Protein AF-A0A644YAP3-F1 (afdb_monomer_lite)

Structure (mmCIF, N/CA/C/O backbone):
data_AF-A0A644YAP3-F1
#
_entry.id   AF-A0A644YAP3-F1
#
loop_
_atom_site.group_PDB
_atom_site.id
_atom_site.type_symbol
_atom_site.label_atom_id
_atom_site.label_alt_id
_atom_site.label_comp_id
_atom_site.label_asym_id
_atom_site.label_entity_id
_atom_site.label_seq_id
_atom_site.pdbx_PDB_ins_code
_atom_site.Cartn_x
_atom_site.Cartn_y
_atom_site.Cartn_z
_atom_site.occupancy
_atom_site.B_iso_or_equiv
_atom_site.auth_seq_id
_atom_site.auth_comp_id
_atom_site.auth_asym_id
_atom_site.auth_atom_id
_atom_site.pdbx_PDB_model_num
ATOM 1 N N . MET A 1 1 ? 14.082 -0.129 -21.934 1.00 57.97 1 MET A N 1
ATOM 2 C CA . MET A 1 1 ? 12.877 0.681 -22.209 1.00 57.97 1 MET A CA 1
ATOM 3 C C . MET A 1 1 ? 11.697 -0.273 -22.249 1.00 57.97 1 MET A C 1
ATOM 5 O O . MET A 1 1 ? 11.815 -1.296 -22.916 1.00 57.97 1 MET A O 1
ATOM 9 N N . ILE A 1 2 ? 10.642 -0.001 -21.480 1.00 72.69 2 ILE A N 1
ATOM 10 C CA . ILE A 1 2 ? 9.408 -0.795 -21.506 1.00 72.69 2 ILE A CA 1
ATOM 11 C C . ILE A 1 2 ? 8.723 -0.511 -22.845 1.00 72.69 2 ILE A C 1
ATOM 13 O O . ILE A 1 2 ? 8.477 0.649 -23.162 1.00 72.69 2 ILE A O 1
ATOM 17 N N . ASN A 1 3 ? 8.501 -1.544 -23.655 1.00 77.88 3 ASN A N 1
ATOM 18 C CA . ASN A 1 3 ? 7.835 -1.420 -24.949 1.00 77.88 3 ASN A CA 1
ATOM 19 C C . ASN A 1 3 ? 6.381 -1.864 -24.781 1.00 77.88 3 ASN A C 1
ATOM 21 O O . ASN A 1 3 ? 6.069 -3.011 -25.081 1.00 77.88 3 ASN A O 1
ATOM 25 N N . LEU A 1 4 ? 5.559 -0.983 -24.204 1.00 85.69 4 LEU A N 1
ATOM 26 C CA . LEU A 1 4 ? 4.118 -1.186 -24.068 1.00 85.69 4 LEU A CA 1
ATOM 27 C C . LEU A 1 4 ? 3.355 -0.181 -24.937 1.00 85.69 4 LEU A C 1
ATOM 29 O O . LEU A 1 4 ? 3.733 0.991 -25.018 1.00 85.69 4 LEU A O 1
ATOM 33 N N . GLY A 1 5 ? 2.278 -0.644 -25.563 1.00 82.88 5 GLY A N 1
ATOM 34 C CA . GLY A 1 5 ? 1.278 0.153 -26.264 1.00 82.88 5 GLY A CA 1
ATOM 35 C C . GLY A 1 5 ? -0.055 0.217 -25.512 1.00 82.88 5 GLY A C 1
ATOM 36 O O . GLY A 1 5 ? -0.314 -0.543 -24.582 1.00 82.88 5 GLY A O 1
ATOM 37 N N . GLU A 1 6 ? -0.941 1.121 -25.937 1.00 74.12 6 GLU A N 1
ATOM 38 C CA . GLU A 1 6 ? -2.273 1.292 -25.324 1.00 74.12 6 GLU A CA 1
ATOM 39 C C . GLU A 1 6 ? -3.164 0.040 -25.436 1.00 74.12 6 GLU A C 1
ATOM 41 O O . GLU A 1 6 ? -4.003 -0.196 -24.569 1.00 74.12 6 GLU A O 1
ATOM 46 N N . ASN A 1 7 ? -2.966 -0.774 -26.480 1.00 83.25 7 ASN A N 1
ATOM 47 C CA . ASN A 1 7 ? -3.776 -1.963 -26.774 1.00 83.25 7 ASN A CA 1
ATOM 48 C C . ASN A 1 7 ? -3.194 -3.269 -26.214 1.00 83.25 7 ASN A C 1
ATOM 50 O O . ASN A 1 7 ? -3.735 -4.338 -26.505 1.00 83.25 7 ASN A O 1
ATOM 54 N N . ASP A 1 8 ? -2.103 -3.198 -25.452 1.00 88.50 8 ASP A N 1
ATOM 55 C CA . ASP A 1 8 ? -1.486 -4.394 -24.891 1.00 88.50 8 ASP A CA 1
ATOM 56 C C . ASP A 1 8 ? -2.381 -5.016 -23.820 1.00 88.50 8 ASP A C 1
ATOM 58 O O . ASP A 1 8 ? -3.101 -4.335 -23.074 1.00 88.50 8 ASP A O 1
ATOM 62 N N . SER A 1 9 ? -2.326 -6.342 -23.753 1.00 92.94 9 SER A N 1
ATOM 63 C CA . SER A 1 9 ? -3.126 -7.131 -22.827 1.00 92.94 9 SER A CA 1
ATOM 64 C C . SER A 1 9 ? -2.768 -6.849 -21.367 1.00 92.94 9 SER A C 1
ATOM 66 O O . SER A 1 9 ? -1.695 -6.342 -21.023 1.00 92.94 9 SER A O 1
ATOM 68 N N . TYR A 1 10 ? -3.684 -7.223 -20.476 1.00 92.94 10 TYR A N 1
ATOM 69 C CA . TYR A 1 10 ? -3.455 -7.165 -19.036 1.00 92.94 10 TYR A CA 1
ATOM 70 C C . TYR A 1 10 ? -2.205 -7.970 -18.635 1.00 92.94 10 TYR A C 1
ATOM 72 O O . TYR A 1 10 ? -1.373 -7.492 -17.865 1.00 92.94 10 TYR A O 1
ATOM 80 N N . GLU A 1 11 ? -2.033 -9.167 -19.195 1.00 94.69 11 GLU A N 1
ATOM 81 C CA . GLU A 1 11 ? -0.904 -10.054 -18.928 1.00 94.69 11 GLU A CA 1
ATOM 82 C C . GLU A 1 11 ? 0.430 -9.442 -19.369 1.00 94.69 11 GLU A C 1
ATOM 84 O O . GLU A 1 11 ? 1.415 -9.525 -18.632 1.00 94.69 11 GLU A O 1
ATOM 89 N N . GLU A 1 12 ? 0.469 -8.784 -20.531 1.00 94.69 12 GLU A N 1
ATOM 90 C CA . GLU A 1 12 ? 1.662 -8.080 -21.015 1.00 94.69 12 GLU A CA 1
ATOM 91 C C . GLU A 1 12 ? 2.053 -6.935 -20.079 1.00 94.69 12 GLU A C 1
ATOM 93 O O . GLU A 1 12 ? 3.223 -6.829 -19.703 1.00 94.69 12 GLU A O 1
ATOM 98 N N . LYS A 1 13 ? 1.079 -6.138 -19.618 1.00 95.31 13 LYS A N 1
ATOM 99 C CA . LYS A 1 13 ? 1.313 -5.061 -18.643 1.00 95.31 13 LYS A CA 1
ATOM 100 C C . LYS A 1 13 ? 1.853 -5.605 -17.318 1.00 95.31 13 LYS A C 1
ATOM 102 O O . LYS A 1 13 ? 2.826 -5.068 -16.785 1.00 95.31 13 LYS A O 1
ATOM 107 N N . VAL A 1 14 ? 1.274 -6.691 -16.798 1.00 95.44 14 VAL A N 1
ATOM 108 C CA . VAL A 1 14 ? 1.750 -7.345 -15.565 1.00 95.44 14 VAL A CA 1
ATOM 109 C C . VAL A 1 14 ? 3.189 -7.838 -15.731 1.00 95.44 14 VAL A C 1
ATOM 111 O O . VAL A 1 14 ? 4.046 -7.499 -14.914 1.00 95.44 14 VAL A O 1
ATOM 114 N N . ILE A 1 15 ? 3.484 -8.592 -16.795 1.00 95.06 15 ILE A N 1
ATOM 115 C CA . ILE A 1 15 ? 4.823 -9.151 -17.039 1.00 95.06 15 ILE A CA 1
ATOM 116 C C . ILE A 1 15 ? 5.853 -8.033 -17.224 1.00 95.06 15 ILE A C 1
ATOM 118 O O . ILE A 1 15 ? 6.935 -8.091 -16.632 1.00 95.06 15 ILE A O 1
ATOM 122 N N . ALA A 1 16 ? 5.523 -7.004 -18.005 1.00 95.31 16 ALA A N 1
ATOM 123 C CA . ALA A 1 16 ? 6.388 -5.852 -18.220 1.00 95.31 16 ALA A CA 1
ATOM 124 C C . ALA A 1 16 ? 6.708 -5.136 -16.903 1.00 95.31 16 ALA A C 1
ATOM 126 O O . ALA A 1 16 ? 7.880 -4.898 -16.605 1.00 95.31 16 ALA A O 1
ATOM 127 N N . GLY A 1 17 ? 5.695 -4.874 -16.077 1.00 95.62 17 GLY A N 1
ATOM 128 C CA . GLY A 1 17 ? 5.874 -4.256 -14.772 1.00 95.62 17 GLY A CA 1
ATOM 129 C C . GLY A 1 17 ? 6.734 -5.102 -13.820 1.00 95.62 17 GLY A C 1
ATOM 130 O O . GLY A 1 17 ? 7.689 -4.599 -13.229 1.00 95.62 17 GLY A O 1
ATOM 131 N N . MET A 1 18 ? 6.456 -6.404 -13.710 1.00 96.44 18 MET A N 1
ATOM 132 C CA . MET A 1 18 ? 7.244 -7.333 -12.886 1.00 96.44 18 MET A CA 1
ATOM 133 C C . MET A 1 18 ? 8.706 -7.433 -13.353 1.00 96.44 18 MET A C 1
ATOM 135 O O . MET A 1 18 ? 9.631 -7.544 -12.543 1.00 96.44 18 MET A O 1
ATOM 139 N N . SER A 1 19 ? 8.943 -7.356 -14.668 1.00 96.31 19 SER A N 1
ATOM 140 C CA . SER A 1 19 ? 10.286 -7.451 -15.252 1.00 96.31 19 SER A CA 1
ATOM 141 C C . SER A 1 19 ? 11.240 -6.357 -14.758 1.00 96.31 19 SER A C 1
ATOM 143 O O . SER A 1 19 ? 12.451 -6.589 -14.716 1.00 96.31 19 SER A O 1
ATOM 145 N N . ILE A 1 20 ? 10.716 -5.206 -14.310 1.00 96.69 20 ILE A N 1
ATOM 146 C CA . ILE A 1 20 ? 11.506 -4.088 -13.777 1.00 96.69 20 ILE A CA 1
ATOM 147 C C . ILE A 1 20 ? 12.412 -4.570 -12.641 1.00 96.69 20 ILE A C 1
ATOM 149 O O . ILE A 1 20 ? 13.628 -4.359 -12.681 1.00 96.69 20 ILE A O 1
ATOM 153 N N . PHE A 1 21 ? 11.848 -5.271 -11.656 1.00 96.31 21 PHE A N 1
ATOM 154 C CA . PHE A 1 21 ? 12.589 -5.710 -10.472 1.00 96.31 21 PHE A CA 1
ATOM 155 C C . PHE A 1 21 ? 13.264 -7.076 -10.635 1.00 96.31 21 PHE A C 1
ATOM 157 O O . PHE A 1 21 ? 14.148 -7.411 -9.846 1.00 96.31 21 PHE A O 1
ATOM 164 N N . TYR A 1 22 ? 12.948 -7.818 -11.700 1.00 95.38 22 TYR A N 1
ATOM 165 C CA . TYR A 1 22 ? 13.748 -8.969 -12.139 1.00 95.38 22 TYR A CA 1
ATOM 166 C C . TYR A 1 22 ? 14.961 -8.586 -12.993 1.00 95.38 22 TYR A C 1
ATOM 168 O O . TYR A 1 22 ? 15.868 -9.400 -13.183 1.00 95.38 22 TYR A O 1
ATOM 176 N N . SER A 1 23 ? 15.001 -7.357 -13.507 1.00 94.19 23 SER A N 1
ATOM 177 C CA . SER A 1 23 ? 16.126 -6.873 -14.295 1.00 94.19 23 SER A CA 1
ATOM 178 C C . SER A 1 23 ? 17.396 -6.695 -13.449 1.00 94.19 23 SER A C 1
ATOM 180 O O . SER A 1 23 ? 17.361 -6.476 -12.235 1.00 94.19 23 SER A O 1
ATOM 182 N N . LYS A 1 24 ? 18.551 -6.732 -14.123 1.00 93.56 24 LYS A N 1
ATOM 183 C CA . LYS A 1 24 ? 19.866 -6.424 -13.533 1.00 93.56 24 LYS A CA 1
ATOM 184 C C . LYS A 1 24 ? 20.174 -4.921 -13.485 1.00 93.56 24 LYS A C 1
ATOM 186 O O . LYS A 1 24 ? 21.309 -4.565 -13.196 1.00 93.56 24 LYS A O 1
ATOM 191 N N . ALA A 1 25 ? 19.202 -4.071 -13.812 1.00 95.00 25 ALA A N 1
ATOM 192 C CA . ALA A 1 25 ? 19.389 -2.628 -13.864 1.00 95.00 25 ALA A CA 1
ATOM 193 C C . ALA A 1 25 ? 19.688 -2.053 -12.472 1.00 95.00 25 ALA A C 1
ATOM 195 O O . ALA A 1 25 ? 19.284 -2.620 -11.448 1.00 95.00 25 ALA A O 1
ATOM 196 N N . GLU A 1 26 ? 20.379 -0.919 -12.443 1.00 96.56 26 GLU A N 1
ATOM 197 C CA . GLU A 1 26 ? 20.647 -0.212 -11.194 1.00 96.56 26 GLU A CA 1
ATOM 198 C C . GLU A 1 26 ? 19.377 0.480 -10.682 1.00 96.56 26 GLU A C 1
ATOM 200 O O . GLU A 1 26 ? 18.436 0.744 -11.437 1.00 96.56 26 GLU A O 1
ATOM 205 N N . ILE A 1 27 ? 19.327 0.794 -9.384 1.00 97.44 27 ILE A N 1
ATOM 206 C CA . ILE A 1 27 ? 18.106 1.318 -8.749 1.00 97.44 27 ILE A CA 1
ATOM 207 C C . ILE A 1 27 ? 17.552 2.573 -9.430 1.00 97.44 27 ILE A C 1
ATOM 209 O O . ILE A 1 27 ? 16.343 2.697 -9.611 1.00 97.44 27 ILE A O 1
ATOM 213 N N . LYS A 1 28 ? 18.432 3.466 -9.893 1.00 97.06 28 LYS A N 1
ATOM 214 C CA . LYS A 1 28 ? 18.034 4.672 -10.624 1.00 97.06 28 LYS A CA 1
ATOM 215 C C . LYS A 1 28 ? 17.287 4.331 -11.914 1.00 97.06 28 LYS A C 1
ATOM 217 O O . LYS A 1 28 ? 16.264 4.937 -12.202 1.00 97.06 28 LYS A O 1
ATOM 222 N N . GLU A 1 29 ? 17.763 3.345 -12.668 1.00 97.19 29 GLU A N 1
ATOM 223 C CA . GLU A 1 29 ? 17.107 2.900 -13.901 1.00 97.19 29 GLU A CA 1
ATOM 224 C C . GLU A 1 29 ? 15.780 2.198 -13.603 1.00 97.19 29 GLU A C 1
ATOM 226 O O . GLU A 1 29 ? 14.789 2.456 -14.281 1.00 97.19 29 GLU A O 1
ATOM 231 N N . LYS A 1 30 ? 15.727 1.363 -12.556 1.00 97.31 30 LYS A N 1
ATOM 232 C CA . LYS A 1 30 ? 14.479 0.722 -12.108 1.00 97.31 30 LYS A CA 1
ATOM 233 C C . LYS A 1 30 ? 13.414 1.752 -11.732 1.00 97.31 30 LYS A C 1
ATOM 235 O O . LYS A 1 30 ? 12.254 1.572 -12.092 1.00 97.31 30 LYS A O 1
ATOM 240 N N . ILE A 1 31 ? 13.799 2.835 -11.054 1.00 97.69 31 ILE A N 1
ATOM 241 C CA . ILE A 1 31 ? 12.902 3.951 -10.725 1.00 97.69 31 ILE A CA 1
ATOM 242 C C . ILE A 1 31 ? 12.374 4.619 -12.000 1.00 97.69 31 ILE A C 1
ATOM 244 O O . ILE A 1 31 ? 11.168 4.829 -12.117 1.00 97.69 31 ILE A O 1
ATOM 248 N N . GLU A 1 32 ? 13.232 4.902 -12.983 1.00 97.12 32 GLU A N 1
ATOM 249 C CA . GLU A 1 32 ? 12.781 5.458 -14.267 1.00 97.12 32 GLU A CA 1
ATOM 250 C C . GLU A 1 32 ? 11.839 4.502 -15.014 1.00 97.12 32 GLU A C 1
ATOM 252 O O . GLU A 1 32 ? 10.837 4.934 -15.584 1.00 97.12 32 GLU A O 1
ATOM 257 N N . TYR A 1 33 ? 12.085 3.192 -14.946 1.00 96.75 33 TYR A N 1
ATOM 258 C CA . TYR A 1 33 ? 11.163 2.201 -15.495 1.00 96.75 33 TYR A CA 1
ATOM 259 C C . TYR A 1 33 ? 9.818 2.190 -14.764 1.00 96.75 33 TYR A C 1
ATOM 261 O O . TYR A 1 33 ? 8.784 2.160 -15.431 1.00 96.75 33 TYR A O 1
ATOM 269 N N . CYS A 1 34 ? 9.803 2.303 -13.432 1.00 96.56 34 CYS A N 1
ATOM 270 C CA . CYS A 1 34 ? 8.560 2.432 -12.666 1.00 96.56 34 CYS A CA 1
ATOM 271 C C . CYS A 1 34 ? 7.764 3.660 -13.117 1.00 96.56 34 CYS A C 1
ATOM 273 O O . CYS A 1 34 ? 6.575 3.541 -13.396 1.00 96.56 34 CYS A O 1
ATOM 275 N N . LYS A 1 35 ? 8.420 4.817 -13.272 1.00 95.31 35 LYS A N 1
ATOM 276 C CA . LYS A 1 35 ? 7.775 6.040 -13.778 1.00 95.31 35 LYS A CA 1
ATOM 277 C C . LYS A 1 35 ? 7.179 5.831 -15.169 1.00 95.31 35 LYS A C 1
ATOM 279 O O . LYS A 1 35 ? 6.035 6.207 -15.399 1.00 95.31 35 LYS A O 1
ATOM 284 N N . SER A 1 36 ? 7.920 5.182 -16.071 1.00 94.19 36 SER A N 1
ATOM 285 C CA . SER A 1 36 ? 7.432 4.877 -17.424 1.00 94.19 36 SER A CA 1
ATOM 286 C C . SER A 1 36 ? 6.270 3.881 -17.449 1.00 94.19 36 SER A C 1
ATOM 288 O O . SER A 1 36 ? 5.507 3.870 -18.408 1.00 94.19 36 SER A O 1
ATOM 290 N N . MET A 1 37 ? 6.119 3.068 -16.399 1.00 94.44 37 MET A N 1
ATOM 291 C CA . MET A 1 37 ? 5.035 2.098 -16.271 1.00 94.44 37 MET A CA 1
ATOM 292 C C . MET A 1 37 ? 3.722 2.739 -15.798 1.00 94.44 37 MET A C 1
ATOM 294 O O . MET A 1 37 ? 2.658 2.201 -16.086 1.00 94.44 37 MET A O 1
ATOM 298 N N . MET A 1 38 ? 3.773 3.882 -15.099 1.00 93.75 38 MET A N 1
ATOM 299 C CA . MET A 1 38 ? 2.593 4.506 -14.475 1.00 93.75 38 MET A CA 1
ATOM 300 C C . MET A 1 38 ? 1.399 4.710 -15.427 1.00 93.75 38 MET A C 1
ATOM 302 O O . MET A 1 38 ? 0.294 4.354 -15.024 1.00 93.75 38 MET A O 1
ATOM 306 N N . PRO A 1 39 ? 1.567 5.188 -16.681 1.00 93.06 39 PRO A N 1
ATOM 307 C CA . PRO A 1 39 ? 0.442 5.362 -17.609 1.00 93.06 39 PRO A CA 1
AT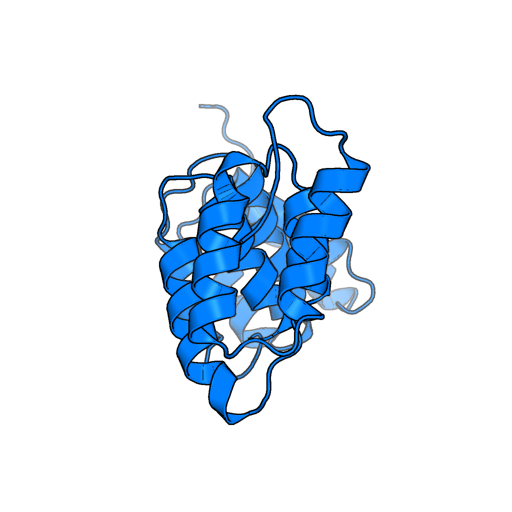OM 308 C C . PRO A 1 39 ? -0.276 4.059 -17.988 1.00 93.06 39 PRO A C 1
ATOM 310 O O . PRO A 1 39 ? -1.399 4.101 -18.477 1.00 93.06 39 PRO A O 1
ATOM 313 N N . PHE A 1 40 ? 0.366 2.907 -17.779 1.00 93.81 40 PHE A N 1
ATOM 314 C CA . PHE A 1 40 ? -0.163 1.587 -18.127 1.00 93.81 40 PHE A CA 1
ATOM 315 C C . PHE A 1 40 ? -0.782 0.853 -16.929 1.00 93.81 40 PHE A C 1
ATOM 317 O O . PHE A 1 40 ? -1.240 -0.280 -17.075 1.00 93.81 40 PHE A O 1
ATOM 324 N N . ILE A 1 41 ? -0.787 1.467 -15.741 1.00 93.38 41 ILE A N 1
ATOM 325 C CA . ILE A 1 41 ? -1.450 0.920 -14.557 1.00 93.38 41 ILE A CA 1
ATOM 326 C C . ILE A 1 41 ? -2.897 1.413 -14.556 1.00 93.38 41 ILE A C 1
ATOM 328 O O . ILE A 1 41 ? -3.195 2.504 -14.083 1.00 93.38 41 ILE A O 1
ATOM 332 N N . ASP A 1 42 ? -3.798 0.585 -15.076 1.00 87.69 42 ASP A N 1
ATOM 333 C CA . ASP A 1 42 ? -5.245 0.843 -15.123 1.00 87.69 42 ASP A CA 1
ATOM 334 C C . ASP A 1 42 ? -6.031 0.073 -14.043 1.00 87.69 42 ASP A C 1
ATOM 336 O O . ASP A 1 42 ? -7.255 0.181 -13.938 1.00 87.69 42 ASP A O 1
ATOM 340 N N . GLY A 1 43 ? -5.328 -0.683 -13.195 1.00 92.94 43 GLY A N 1
ATOM 341 C CA . GLY A 1 43 ? -5.925 -1.480 -12.137 1.00 92.94 43 GLY A CA 1
ATOM 342 C C . GLY A 1 43 ? -4.952 -1.823 -11.016 1.00 92.94 43 GLY A C 1
ATOM 343 O O . GLY A 1 43 ? -3.733 -1.902 -11.196 1.00 92.94 43 GLY A O 1
ATOM 344 N N . TRP A 1 44 ? -5.517 -2.086 -9.836 1.00 95.94 44 TRP A N 1
ATOM 345 C CA . TRP A 1 44 ? -4.757 -2.426 -8.632 1.00 95.94 44 TRP A CA 1
ATOM 346 C C . TRP A 1 44 ? -3.861 -3.654 -8.825 1.00 95.94 44 TRP A C 1
ATOM 348 O O . TRP A 1 44 ? -2.748 -3.682 -8.315 1.00 95.94 44 TRP A O 1
ATOM 358 N N . ALA A 1 45 ? -4.310 -4.647 -9.592 1.00 95.69 45 ALA A N 1
ATOM 359 C CA . ALA A 1 45 ? -3.590 -5.905 -9.736 1.00 95.69 45 ALA A CA 1
ATOM 360 C C . ALA A 1 45 ? -2.262 -5.753 -10.499 1.00 95.69 45 ALA A C 1
ATOM 362 O O . ALA A 1 45 ? -1.290 -6.423 -10.151 1.00 95.69 45 ALA A O 1
ATOM 363 N N . ILE A 1 46 ? -2.177 -4.832 -11.469 1.00 96.12 46 ILE A N 1
ATOM 364 C CA . ILE A 1 46 ? -0.914 -4.508 -12.156 1.00 96.12 46 ILE A CA 1
ATOM 365 C C . ILE A 1 46 ? 0.040 -3.836 -11.167 1.00 96.12 46 ILE A C 1
ATOM 367 O O . ILE A 1 46 ? 1.171 -4.291 -11.004 1.00 96.12 46 ILE A O 1
ATOM 371 N N . CYS A 1 47 ? -0.433 -2.799 -10.467 1.00 97.44 47 CYS A N 1
ATOM 372 C CA . CYS A 1 47 ? 0.350 -2.075 -9.465 1.00 97.44 47 CYS A CA 1
ATOM 373 C C . CYS A 1 47 ? 0.941 -3.026 -8.416 1.00 97.44 47 CYS A C 1
ATOM 375 O O . CYS A 1 47 ? 2.149 -3.041 -8.183 1.00 97.44 47 CYS A O 1
ATOM 377 N N . ASP A 1 48 ? 0.087 -3.850 -7.815 1.00 97.81 48 ASP A N 1
ATOM 378 C CA . ASP A 1 48 ? 0.469 -4.734 -6.721 1.00 97.81 48 ASP A CA 1
ATOM 379 C C . ASP A 1 48 ? 1.413 -5.838 -7.216 1.00 97.81 48 ASP A C 1
ATOM 381 O O . ASP A 1 48 ? 2.388 -6.164 -6.540 1.00 97.81 48 ASP A O 1
ATOM 385 N N . SER A 1 49 ? 1.198 -6.360 -8.431 1.00 97.06 49 SER A N 1
ATOM 386 C CA . SER A 1 49 ? 2.112 -7.333 -9.042 1.00 97.06 49 SER A CA 1
ATOM 387 C C . SER A 1 49 ? 3.520 -6.761 -9.184 1.00 97.06 49 SER A C 1
ATOM 389 O O . SER A 1 49 ? 4.481 -7.439 -8.829 1.00 97.06 49 SER A O 1
ATOM 391 N N . ILE A 1 50 ? 3.666 -5.500 -9.605 1.00 96.62 50 ILE A N 1
ATOM 392 C CA . ILE A 1 50 ? 4.974 -4.830 -9.645 1.00 96.62 50 ILE A CA 1
ATOM 393 C C . ILE A 1 50 ? 5.575 -4.782 -8.239 1.00 96.62 50 ILE A C 1
ATOM 395 O O . ILE A 1 50 ? 6.694 -5.258 -8.033 1.00 96.62 50 ILE A O 1
ATOM 399 N N . CYS A 1 51 ? 4.824 -4.262 -7.264 1.00 97.69 51 CYS A N 1
ATOM 400 C CA . CYS A 1 51 ? 5.314 -4.072 -5.901 1.00 97.69 51 CYS A CA 1
ATOM 401 C C . CYS A 1 51 ? 5.752 -5.385 -5.230 1.00 97.69 51 CYS A C 1
ATOM 403 O O . CYS A 1 51 ? 6.775 -5.420 -4.548 1.00 97.69 51 CYS A O 1
ATOM 405 N N . THR A 1 52 ? 5.050 -6.493 -5.480 1.00 96.44 52 THR A N 1
ATOM 406 C CA . THR A 1 52 ? 5.404 -7.810 -4.914 1.00 96.44 52 THR A CA 1
ATOM 407 C C . THR A 1 52 ? 6.736 -8.360 -5.434 1.00 96.44 52 THR A C 1
ATOM 409 O O . THR A 1 52 ? 7.349 -9.218 -4.796 1.00 96.44 52 THR A O 1
ATOM 412 N N . THR A 1 53 ? 7.211 -7.875 -6.586 1.00 96.94 53 THR A N 1
ATOM 413 C CA . THR A 1 53 ? 8.485 -8.307 -7.179 1.00 96.94 53 THR A CA 1
ATOM 414 C C . THR A 1 53 ? 9.682 -7.487 -6.729 1.00 96.94 53 THR A C 1
ATOM 416 O O . THR A 1 53 ? 10.813 -7.853 -7.063 1.00 96.94 53 THR A O 1
ATOM 419 N N . ILE A 1 54 ? 9.468 -6.412 -5.961 1.00 96.69 54 ILE A N 1
ATOM 420 C CA . ILE A 1 54 ? 10.551 -5.534 -5.532 1.00 96.69 54 ILE A CA 1
ATOM 421 C C . ILE A 1 54 ? 11.544 -6.319 -4.674 1.00 96.69 54 ILE A C 1
ATOM 423 O O . ILE A 1 54 ? 11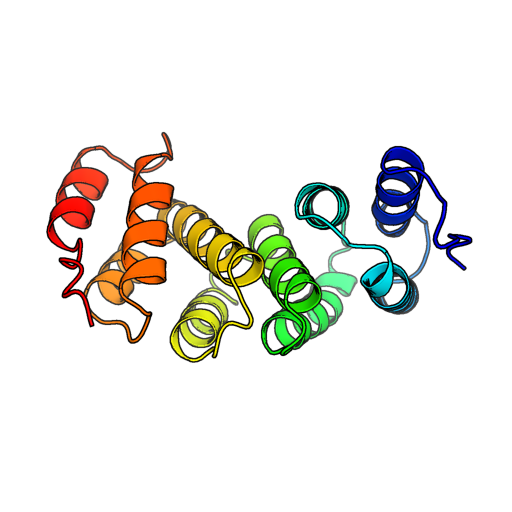.235 -6.813 -3.591 1.00 96.69 54 ILE A O 1
ATOM 427 N N . LYS A 1 55 ? 12.775 -6.416 -5.175 1.00 93.81 55 LYS A N 1
ATOM 428 C CA . LYS A 1 55 ? 13.921 -6.983 -4.466 1.00 93.81 55 LYS A CA 1
ATOM 429 C C . LYS A 1 55 ? 15.085 -6.017 -4.586 1.00 93.81 55 LYS A C 1
ATOM 431 O O . LYS A 1 55 ? 15.594 -5.788 -5.684 1.00 93.81 55 LYS A O 1
ATOM 436 N N . LEU A 1 56 ? 15.479 -5.460 -3.447 1.00 95.44 56 LEU A N 1
ATOM 437 C CA . LEU A 1 56 ? 16.518 -4.442 -3.350 1.00 95.44 56 LEU A CA 1
ATOM 438 C C . LEU A 1 56 ? 17.779 -5.008 -2.705 1.00 95.44 56 LEU A C 1
ATOM 440 O O . LEU A 1 56 ? 17.719 -5.807 -1.767 1.00 95.44 56 LEU A O 1
ATOM 444 N N . LYS A 1 57 ? 18.935 -4.554 -3.185 1.00 95.31 57 LYS A N 1
ATOM 445 C CA . LYS A 1 57 ? 20.207 -4.682 -2.464 1.00 95.31 57 LYS A CA 1
ATOM 446 C C . LYS A 1 57 ? 20.204 -3.686 -1.294 1.00 95.31 57 LYS A C 1
ATOM 448 O O . LYS A 1 57 ? 19.610 -2.623 -1.440 1.00 95.31 57 LYS A O 1
ATOM 453 N N . PRO A 1 58 ? 20.926 -3.932 -0.185 1.00 95.19 58 PRO A N 1
ATOM 454 C CA . PRO A 1 58 ? 20.966 -3.014 0.962 1.00 95.19 58 PRO A CA 1
ATOM 455 C C . PRO A 1 58 ? 21.258 -1.547 0.601 1.00 95.19 58 PRO A C 1
ATOM 457 O O . PRO A 1 58 ? 20.596 -0.645 1.096 1.00 95.19 58 PRO A O 1
ATOM 460 N N . VAL A 1 59 ? 22.185 -1.309 -0.334 1.00 96.56 59 VAL A N 1
ATOM 461 C CA . VAL A 1 59 ? 22.549 0.042 -0.806 1.00 96.56 59 VAL A CA 1
ATOM 462 C C . VAL A 1 59 ? 21.422 0.759 -1.570 1.00 96.56 59 VAL A C 1
ATOM 464 O O . VAL A 1 59 ? 21.453 1.974 -1.720 1.00 96.56 59 VAL A O 1
ATOM 467 N N . GLU A 1 60 ? 20.424 0.022 -2.061 1.00 97.62 60 GLU A N 1
ATOM 468 C CA . GLU A 1 60 ? 19.315 0.553 -2.860 1.00 97.62 60 GLU A CA 1
ATOM 469 C C . GLU A 1 60 ? 18.120 0.984 -1.990 1.00 97.62 60 GLU A C 1
ATOM 471 O O . GLU A 1 60 ? 17.265 1.720 -2.480 1.00 97.62 60 GLU A O 1
ATOM 476 N N . TYR A 1 61 ? 18.055 0.562 -0.717 1.00 97.38 61 TYR A N 1
ATOM 477 C CA . TYR A 1 61 ? 16.894 0.795 0.157 1.00 97.38 61 TYR A CA 1
ATOM 478 C C . TYR A 1 61 ? 16.601 2.279 0.361 1.00 97.38 61 TYR A C 1
ATOM 480 O O . TYR A 1 61 ? 15.469 2.691 0.147 1.00 97.38 61 TYR A O 1
ATOM 488 N N . SER A 1 62 ? 17.609 3.084 0.705 1.00 97.62 62 SER A N 1
ATOM 489 C CA . SER A 1 62 ? 17.423 4.520 0.959 1.00 97.62 62 SER A CA 1
ATOM 490 C C . SER A 1 62 ? 16.908 5.260 -0.284 1.00 97.62 62 SER A C 1
ATOM 492 O O . SER A 1 62 ? 15.897 5.953 -0.214 1.00 97.62 62 SER A O 1
ATOM 494 N N . ALA A 1 63 ? 17.517 5.027 -1.451 1.00 98.06 63 ALA A N 1
ATOM 495 C CA . ALA A 1 63 ? 17.074 5.649 -2.700 1.00 98.06 63 ALA A CA 1
ATOM 496 C C . ALA A 1 63 ? 15.652 5.216 -3.099 1.00 98.06 63 ALA A C 1
ATOM 498 O O . ALA A 1 63 ? 14.879 6.003 -3.647 1.00 98.06 63 ALA A O 1
ATOM 499 N N . PHE A 1 64 ? 15.296 3.954 -2.843 1.00 98.38 64 PHE A N 1
ATOM 500 C CA . PHE A 1 64 ? 13.95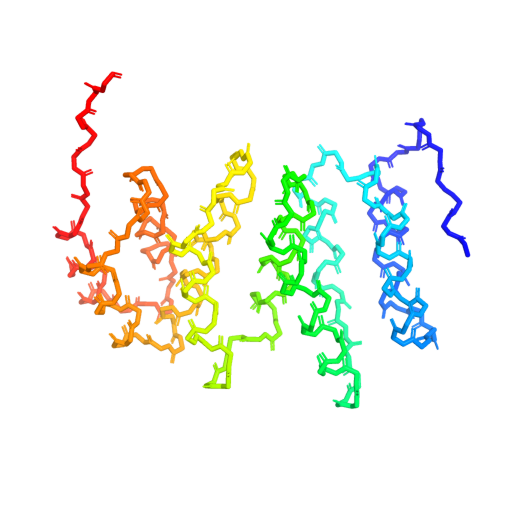9 3.464 -3.152 1.00 98.38 64 PHE A CA 1
ATOM 501 C C . PHE A 1 64 ? 12.909 3.935 -2.144 1.00 98.38 64 PHE A C 1
ATOM 503 O O . PHE A 1 64 ? 11.781 4.207 -2.547 1.00 98.38 64 PHE A O 1
ATOM 510 N N . TRP A 1 65 ? 13.272 4.077 -0.867 1.00 98.56 65 TRP A N 1
ATOM 511 C CA . TRP A 1 65 ? 12.424 4.692 0.151 1.00 98.56 65 TRP A CA 1
ATOM 512 C C . TRP A 1 65 ? 12.039 6.112 -0.256 1.00 98.56 65 TRP A C 1
ATOM 514 O O . TRP A 1 65 ? 10.851 6.413 -0.325 1.00 98.56 65 TRP A O 1
ATOM 524 N N . GLU A 1 66 ? 13.014 6.953 -0.619 1.00 98.50 66 GLU A N 1
ATOM 525 C CA . GLU A 1 66 ? 12.755 8.326 -1.071 1.00 98.50 66 GLU A CA 1
ATOM 526 C C . GLU A 1 66 ? 11.766 8.359 -2.244 1.00 98.50 66 GLU A C 1
ATOM 528 O O . GLU A 1 66 ? 10.820 9.149 -2.255 1.00 98.50 66 GLU A O 1
ATOM 533 N N . TYR A 1 67 ? 11.941 7.456 -3.213 1.00 98.50 67 TYR A N 1
ATOM 534 C CA . TYR A 1 67 ? 11.030 7.337 -4.346 1.00 98.50 67 TYR A CA 1
ATOM 535 C C . TYR A 1 67 ? 9.629 6.866 -3.935 1.00 98.50 67 TYR A C 1
ATOM 537 O O . TYR A 1 67 ? 8.639 7.472 -4.349 1.00 98.50 67 TYR A O 1
ATOM 545 N N . ALA A 1 68 ? 9.523 5.811 -3.123 1.00 98.56 68 ALA A N 1
ATOM 546 C CA . ALA A 1 68 ? 8.243 5.288 -2.651 1.00 98.56 68 ALA A CA 1
ATOM 547 C C . ALA A 1 68 ? 7.491 6.340 -1.823 1.00 98.56 68 ALA A C 1
ATOM 549 O O . ALA A 1 68 ? 6.300 6.557 -2.045 1.00 98.56 68 ALA A O 1
ATOM 550 N N . PHE A 1 69 ? 8.194 7.049 -0.937 1.00 98.56 69 PHE A N 1
ATOM 551 C CA . PHE A 1 69 ? 7.653 8.140 -0.135 1.00 98.56 69 PHE A CA 1
ATOM 552 C C . PHE A 1 69 ? 7.159 9.292 -1.006 1.00 98.56 69 PHE A C 1
ATOM 554 O O . PHE A 1 69 ? 5.997 9.682 -0.897 1.00 98.56 69 PHE A O 1
ATOM 561 N N . MET A 1 70 ? 7.965 9.756 -1.964 1.00 98.19 70 MET A N 1
ATOM 562 C CA . MET A 1 70 ? 7.536 10.755 -2.947 1.00 98.19 70 MET A CA 1
ATOM 563 C C . MET A 1 70 ? 6.275 10.307 -3.708 1.00 98.19 70 MET A C 1
ATOM 565 O O . MET A 1 70 ? 5.363 11.108 -3.909 1.00 98.19 70 MET A O 1
ATOM 569 N N . CYS A 1 71 ? 6.185 9.030 -4.097 1.00 98.31 71 CYS A N 1
ATOM 570 C CA . CYS A 1 71 ? 5.009 8.495 -4.782 1.00 98.31 71 CYS A CA 1
ATOM 571 C C . CYS A 1 71 ? 3.738 8.618 -3.934 1.00 98.31 71 CYS A C 1
ATOM 573 O O . CYS A 1 71 ? 2.708 9.025 -4.467 1.00 98.31 71 CYS A O 1
ATOM 575 N N . THR A 1 72 ? 3.799 8.353 -2.622 1.00 98.19 72 THR A N 1
ATOM 576 C CA . THR A 1 72 ? 2.621 8.493 -1.741 1.00 98.19 72 THR A CA 1
ATOM 577 C C . THR A 1 72 ? 2.062 9.916 -1.706 1.00 98.19 72 THR A C 1
ATOM 579 O O . THR A 1 72 ? 0.862 10.096 -1.511 1.00 98.19 72 THR A O 1
ATOM 582 N N . ALA A 1 73 ? 2.888 10.941 -1.926 1.00 96.56 73 ALA A N 1
ATOM 583 C CA . ALA A 1 73 ? 2.451 12.337 -1.952 1.00 96.56 73 ALA A CA 1
ATOM 584 C C . ALA A 1 73 ? 1.772 12.743 -3.275 1.00 96.56 73 ALA A C 1
ATOM 586 O O . ALA A 1 73 ? 1.193 13.824 -3.353 1.00 96.56 73 ALA A O 1
ATOM 587 N N . SER A 1 74 ? 1.808 11.888 -4.302 1.00 96.94 74 SER A N 1
ATOM 588 C CA . SER A 1 74 ? 1.220 12.177 -5.612 1.00 96.94 74 SER A CA 1
ATOM 589 C C . SER A 1 74 ? -0.302 12.353 -5.551 1.00 96.94 74 SER A C 1
ATOM 591 O O . SER A 1 74 ? -0.993 11.684 -4.773 1.00 96.94 74 SER A O 1
ATOM 593 N N . SER A 1 75 ? -0.823 13.237 -6.406 1.00 96.00 75 SER A N 1
ATOM 594 C CA . SER A 1 75 ? -2.256 13.369 -6.701 1.00 96.00 75 SER A CA 1
ATOM 595 C C . SER A 1 75 ? -2.752 12.334 -7.713 1.00 96.00 75 SER A C 1
ATOM 597 O O . SER A 1 75 ? -3.956 12.207 -7.904 1.00 96.00 75 SER A O 1
ATOM 599 N N . GLU A 1 76 ? -1.845 11.596 -8.356 1.00 96.38 76 GLU A N 1
ATOM 600 C CA . GLU A 1 76 ? -2.189 10.500 -9.258 1.00 96.38 76 GLU A CA 1
ATOM 601 C C . GLU A 1 76 ? -2.440 9.226 -8.446 1.00 96.38 76 GLU A C 1
ATOM 603 O O . GLU A 1 76 ? -1.540 8.707 -7.778 1.00 96.38 76 GLU A O 1
ATOM 608 N N . GLU A 1 77 ? -3.665 8.708 -8.513 1.00 97.19 77 GLU A N 1
ATOM 609 C CA . GLU A 1 77 ? -4.157 7.646 -7.629 1.00 97.19 77 GLU A CA 1
ATOM 610 C C . GLU A 1 77 ? -3.282 6.380 -7.663 1.00 97.19 77 GLU A C 1
ATOM 612 O O . GLU A 1 77 ? -2.881 5.863 -6.618 1.00 97.19 77 GLU A O 1
ATOM 617 N N . PHE A 1 78 ? -2.908 5.896 -8.851 1.00 97.31 78 PHE A N 1
ATOM 618 C CA . PHE A 1 78 ? -2.071 4.696 -8.967 1.00 97.31 78 PHE A CA 1
ATOM 619 C C . PHE A 1 78 ? -0.606 4.930 -8.594 1.00 97.31 78 PHE A C 1
ATOM 621 O O . PHE A 1 78 ? 0.041 4.013 -8.089 1.00 97.31 78 PHE A O 1
ATOM 628 N N . MET A 1 79 ? -0.092 6.152 -8.752 1.00 97.56 79 MET A N 1
ATOM 629 C CA . MET A 1 79 ? 1.246 6.493 -8.266 1.00 97.56 79 MET A CA 1
ATOM 630 C C . MET A 1 79 ? 1.269 6.512 -6.734 1.00 97.56 79 MET A C 1
ATOM 632 O O . MET A 1 79 ? 2.161 5.929 -6.119 1.00 97.56 79 MET A O 1
ATOM 636 N N . ALA A 1 80 ? 0.245 7.097 -6.106 1.00 98.06 80 ALA A N 1
ATOM 637 C CA . ALA A 1 80 ? 0.084 7.061 -4.658 1.00 98.06 80 ALA A CA 1
ATOM 638 C C . ALA A 1 80 ? -0.076 5.627 -4.132 1.00 98.06 80 ALA A C 1
ATOM 640 O O . ALA A 1 80 ? 0.608 5.245 -3.177 1.00 98.06 80 ALA A O 1
ATOM 641 N N . ARG A 1 81 ? -0.900 4.802 -4.795 1.00 98.44 81 ARG A N 1
ATOM 642 C CA . ARG A 1 81 ? -1.017 3.368 -4.491 1.00 98.44 81 ARG A CA 1
ATOM 643 C C . ARG A 1 81 ? 0.334 2.664 -4.572 1.00 98.44 81 ARG A C 1
ATOM 645 O O . ARG A 1 81 ? 0.682 1.951 -3.635 1.00 98.44 81 ARG A O 1
ATOM 652 N N . PHE A 1 82 ? 1.093 2.869 -5.649 1.00 98.44 82 PHE A N 1
ATOM 653 C CA . PHE A 1 82 ? 2.411 2.258 -5.821 1.00 98.44 82 PHE A CA 1
ATOM 654 C C . PHE A 1 82 ? 3.332 2.573 -4.639 1.00 98.44 82 PHE A C 1
ATOM 656 O O . PHE A 1 82 ? 3.986 1.670 -4.117 1.00 98.44 82 PHE A O 1
ATOM 663 N N . GLY A 1 83 ? 3.342 3.826 -4.172 1.00 98.44 83 GLY A N 1
ATOM 664 C CA . GLY A 1 83 ? 4.094 4.228 -2.982 1.00 98.44 83 GLY A CA 1
ATOM 665 C C . GLY A 1 83 ? 3.691 3.432 -1.738 1.00 98.44 83 GLY A C 1
ATOM 666 O O . GLY A 1 83 ? 4.536 2.781 -1.123 1.00 98.44 83 GLY A O 1
ATOM 667 N N . PHE A 1 84 ? 2.397 3.408 -1.405 1.00 98.75 84 PHE A N 1
ATOM 668 C CA . PHE A 1 84 ? 1.901 2.722 -0.206 1.00 98.75 84 PHE A CA 1
ATOM 669 C C . PHE A 1 84 ? 2.112 1.205 -0.246 1.00 98.75 84 PHE A C 1
ATOM 671 O O . PHE A 1 84 ? 2.542 0.616 0.745 1.00 98.75 84 PHE A O 1
ATOM 678 N N . VAL A 1 85 ? 1.857 0.559 -1.387 1.00 98.69 85 VAL A N 1
ATOM 679 C CA . VAL A 1 85 ? 2.053 -0.894 -1.528 1.00 98.69 85 VAL A CA 1
ATOM 680 C C . VAL A 1 85 ? 3.547 -1.245 -1.522 1.00 98.69 85 VAL A C 1
ATOM 682 O O . VAL A 1 85 ? 3.939 -2.262 -0.955 1.00 98.69 85 VAL A O 1
ATOM 685 N N . SER A 1 86 ? 4.415 -0.382 -2.056 1.00 98.44 86 SER A N 1
ATOM 686 C CA . SER A 1 86 ? 5.869 -0.562 -1.936 1.00 98.44 86 SER A CA 1
ATOM 687 C C . SER A 1 86 ? 6.335 -0.504 -0.475 1.00 98.44 86 SER A C 1
ATOM 689 O O . SER A 1 86 ? 7.121 -1.352 -0.051 1.00 98.44 86 SER A O 1
ATOM 691 N N . MET A 1 87 ? 5.814 0.443 0.316 1.00 98.56 87 MET A N 1
ATOM 692 C CA . MET A 1 87 ? 6.086 0.526 1.759 1.00 98.56 87 MET A CA 1
ATOM 693 C C . MET A 1 87 ? 5.614 -0.706 2.515 1.00 98.56 87 MET A C 1
ATOM 695 O O . MET A 1 87 ? 6.354 -1.227 3.349 1.00 98.56 87 MET A O 1
ATOM 699 N N . LEU A 1 88 ? 4.432 -1.212 2.167 1.00 97.75 88 LEU A N 1
ATOM 700 C CA . LEU A 1 88 ? 3.859 -2.412 2.767 1.00 97.75 88 LEU A CA 1
ATOM 701 C C . LEU A 1 88 ? 4.810 -3.607 2.677 1.00 97.75 88 LEU A C 1
ATOM 703 O O . LEU A 1 88 ? 4.984 -4.342 3.650 1.00 97.75 88 LEU A O 1
ATOM 707 N N . HIS A 1 89 ? 5.465 -3.781 1.529 1.00 96.62 89 HIS A N 1
ATOM 708 C CA . HIS A 1 89 ? 6.362 -4.911 1.305 1.00 96.62 89 HIS A CA 1
ATOM 709 C C . HIS A 1 89 ? 7.759 -4.749 1.916 1.00 96.62 89 HIS A C 1
ATOM 711 O O . HIS A 1 89 ? 8.395 -5.765 2.201 1.00 96.62 89 HIS A O 1
ATOM 717 N N . LEU A 1 90 ? 8.252 -3.521 2.104 1.00 97.00 90 LEU A N 1
ATOM 718 C CA . LEU A 1 90 ? 9.684 -3.285 2.344 1.00 97.00 90 LEU A CA 1
ATOM 719 C C . LEU A 1 90 ? 10.010 -2.484 3.602 1.00 97.00 90 LEU A C 1
ATOM 721 O O . LEU A 1 90 ? 11.057 -2.729 4.190 1.00 97.00 90 LEU A O 1
ATOM 725 N N . PHE A 1 91 ? 9.149 -1.549 4.005 1.00 98.12 91 PHE A N 1
ATOM 726 C CA . PHE A 1 91 ? 9.529 -0.446 4.899 1.00 98.12 91 PHE A CA 1
ATOM 727 C C . PHE A 1 91 ? 8.702 -0.385 6.189 1.00 98.12 91 PHE A C 1
ATOM 729 O O . PHE A 1 91 ? 8.699 0.620 6.888 1.00 98.12 91 PHE A O 1
ATOM 736 N N . ILE A 1 92 ? 7.980 -1.453 6.543 1.00 98.19 92 ILE A N 1
ATOM 737 C CA . ILE A 1 92 ? 7.347 -1.543 7.867 1.00 98.19 92 ILE A CA 1
ATOM 738 C C . ILE A 1 92 ? 8.411 -1.973 8.886 1.00 98.19 92 ILE A C 1
ATOM 740 O O . ILE A 1 92 ? 8.554 -3.168 9.181 1.00 98.19 92 ILE A O 1
ATOM 744 N N . ASP A 1 93 ? 9.157 -0.998 9.392 1.00 97.94 93 ASP A N 1
ATOM 745 C CA . ASP A 1 93 ? 10.219 -1.123 10.393 1.00 97.94 93 ASP A CA 1
ATOM 746 C C . ASP A 1 93 ? 10.269 0.125 11.302 1.00 97.94 93 ASP A C 1
ATOM 748 O O . ASP A 1 93 ? 9.507 1.073 11.124 1.00 97.94 93 ASP A O 1
ATOM 752 N N . SER A 1 94 ? 11.135 0.109 12.318 1.00 97.94 94 SER A N 1
ATOM 753 C CA . SER A 1 94 ? 11.214 1.184 13.314 1.00 97.94 94 SER A CA 1
ATOM 754 C C . SER A 1 94 ? 11.779 2.498 12.773 1.00 97.94 94 SER A C 1
ATOM 756 O O . SER A 1 94 ? 11.604 3.523 13.424 1.00 97.94 94 SER A O 1
ATOM 758 N N . GLU A 1 95 ? 12.495 2.465 11.647 1.00 97.94 95 GLU A N 1
ATOM 759 C CA . GLU A 1 95 ? 13.092 3.654 11.033 1.00 97.94 95 GLU A CA 1
ATOM 760 C C . GLU A 1 95 ? 12.041 4.473 10.279 1.00 97.94 95 GLU A C 1
ATOM 762 O O . GLU A 1 95 ? 12.130 5.692 10.279 1.00 97.94 95 GLU A O 1
ATOM 767 N N . HIS A 1 96 ? 11.031 3.816 9.699 1.00 98.62 96 HIS A N 1
ATOM 768 C CA . HIS A 1 96 ? 10.078 4.459 8.787 1.00 98.62 96 HIS A CA 1
ATOM 769 C C . HIS A 1 96 ? 8.633 4.535 9.307 1.00 98.62 96 HIS A C 1
ATOM 771 O O . HIS A 1 96 ? 7.784 5.190 8.697 1.00 98.62 96 HIS A O 1
ATOM 777 N N . ILE A 1 97 ? 8.292 3.828 10.392 1.00 98.56 97 ILE A N 1
ATOM 778 C CA . ILE A 1 97 ? 6.893 3.672 10.829 1.00 98.56 97 ILE A CA 1
ATOM 779 C C . ILE A 1 97 ? 6.193 5.003 11.143 1.00 98.56 97 ILE A C 1
ATOM 781 O O . ILE A 1 97 ? 5.018 5.170 10.813 1.00 98.56 97 ILE A O 1
ATOM 785 N N . ASN A 1 98 ? 6.901 5.962 11.741 1.00 98.44 98 ASN A N 1
ATOM 786 C CA . ASN A 1 98 ? 6.318 7.255 12.098 1.00 98.44 98 ASN A CA 1
ATOM 787 C C . ASN A 1 98 ? 6.027 8.093 10.847 1.00 98.44 98 ASN A C 1
ATOM 789 O O . ASN A 1 98 ? 4.956 8.688 10.736 1.00 98.44 98 ASN A O 1
ATOM 793 N N . GLU A 1 99 ? 6.938 8.088 9.877 1.00 98.44 99 GLU A N 1
ATOM 794 C CA . GLU A 1 99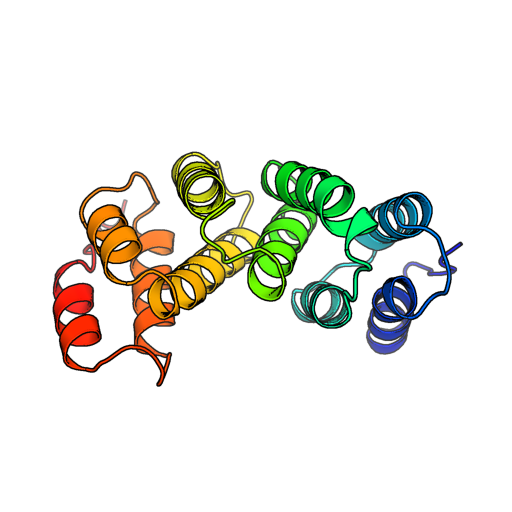 ? 6.781 8.742 8.582 1.00 98.44 99 GLU A CA 1
ATOM 795 C C . GLU A 1 99 ? 5.616 8.137 7.797 1.00 98.44 99 GLU A C 1
ATOM 797 O O . GLU A 1 99 ? 4.827 8.881 7.215 1.00 98.44 99 GLU A O 1
ATOM 802 N N . ILE A 1 100 ? 5.465 6.808 7.821 1.00 98.75 100 ILE A N 1
ATOM 803 C CA . ILE A 1 100 ? 4.333 6.108 7.200 1.00 98.75 100 ILE A CA 1
ATOM 804 C C . ILE A 1 100 ? 3.007 6.585 7.804 1.00 98.75 100 ILE A C 1
ATOM 806 O O . ILE A 1 100 ? 2.102 6.975 7.063 1.00 98.75 100 ILE A O 1
ATOM 810 N N . ILE A 1 101 ? 2.887 6.570 9.136 1.00 98.62 101 ILE A N 1
ATOM 811 C CA . ILE A 1 101 ? 1.661 6.981 9.834 1.00 98.62 101 ILE A CA 1
ATOM 812 C C . ILE A 1 101 ? 1.351 8.454 9.550 1.00 98.62 101 ILE A C 1
ATOM 814 O O . ILE A 1 101 ? 0.236 8.775 9.143 1.00 98.62 101 ILE A O 1
ATOM 818 N N . ASN A 1 102 ? 2.338 9.343 9.685 1.00 98.44 102 ASN A N 1
ATOM 819 C CA . ASN A 1 102 ? 2.160 10.771 9.431 1.00 98.44 102 ASN A CA 1
ATOM 820 C C . ASN A 1 102 ? 1.754 11.056 7.976 1.00 98.44 102 ASN A C 1
ATOM 822 O O . ASN A 1 102 ? 0.897 11.902 7.716 1.00 98.44 102 ASN A O 1
ATOM 826 N N . GLN A 1 103 ? 2.339 10.335 7.019 1.00 98.56 103 GLN A N 1
ATOM 827 C CA . GLN A 1 103 ? 1.986 10.477 5.612 1.00 98.56 103 GLN A CA 1
ATOM 828 C C . GLN A 1 103 ? 0.543 10.042 5.343 1.00 98.56 103 GLN A C 1
ATOM 830 O O . GLN A 1 103 ? -0.159 10.706 4.587 1.00 98.56 103 GLN A O 1
ATOM 835 N N . ILE A 1 104 ? 0.073 8.957 5.964 1.00 98.62 104 ILE A N 1
ATOM 836 C CA . ILE A 1 104 ? -1.328 8.528 5.847 1.00 98.62 104 ILE A CA 1
ATOM 837 C C . ILE A 1 104 ? -2.272 9.548 6.493 1.00 98.62 104 ILE A C 1
ATOM 839 O O . ILE A 1 104 ? -3.320 9.845 5.924 1.00 98.62 104 ILE A O 1
ATOM 843 N N . ASP A 1 105 ? -1.898 10.104 7.644 1.00 98.19 105 ASP A N 1
ATOM 844 C CA . ASP A 1 105 ? -2.754 11.012 8.409 1.00 98.19 105 ASP A CA 1
ATOM 845 C C . ASP A 1 105 ? -2.942 12.382 7.748 1.00 98.19 105 ASP A C 1
ATOM 847 O O . ASP A 1 105 ? -3.994 13.006 7.874 1.00 98.19 105 ASP A O 1
ATOM 851 N N . THR A 1 106 ? -1.921 12.848 7.027 1.00 96.88 106 THR A N 1
ATOM 852 C CA . THR A 1 106 ? -1.894 14.190 6.426 1.00 96.88 106 THR A CA 1
ATOM 853 C C . THR A 1 106 ? -2.202 14.201 4.930 1.00 96.88 106 THR A C 1
ATOM 855 O O . THR A 1 106 ? -2.446 15.267 4.357 1.00 96.88 106 THR A O 1
ATOM 858 N N . LYS A 1 107 ? -2.201 13.036 4.268 1.00 95.88 107 LYS A N 1
ATOM 859 C CA . LYS A 1 107 ? -2.445 12.948 2.828 1.00 95.88 107 LYS A CA 1
ATOM 860 C C . LYS A 1 107 ? -3.899 13.265 2.479 1.00 95.88 107 LYS A C 1
ATOM 862 O O . LYS A 1 107 ? -4.838 12.632 2.953 1.00 95.88 107 LYS A O 1
ATOM 867 N N . ASN A 1 108 ? -4.059 14.132 1.481 1.00 95.25 108 ASN A N 1
ATOM 868 C CA . ASN A 1 108 ? -5.281 14.200 0.686 1.00 95.25 108 ASN A CA 1
ATOM 869 C C . ASN A 1 108 ? -5.266 13.065 -0.347 1.00 95.25 108 ASN A C 1
ATOM 871 O O . ASN A 1 108 ? -4.465 13.078 -1.287 1.00 95.25 108 ASN A O 1
ATOM 875 N N . PHE A 1 109 ? -6.104 12.053 -0.131 1.00 97.31 109 PHE A N 1
ATOM 876 C CA . PHE A 1 109 ? -6.198 10.894 -1.015 1.00 97.31 109 PHE A CA 1
ATOM 877 C C . PHE A 1 109 ? -6.892 11.253 -2.330 1.00 97.31 109 PHE A C 1
ATOM 879 O O . PHE A 1 109 ? -7.893 11.969 -2.339 1.00 97.31 109 PHE A O 1
ATOM 886 N N . ALA A 1 110 ? -6.337 10.761 -3.436 1.00 95.00 110 ALA A N 1
ATOM 887 C CA . ALA A 1 110 ? -6.826 11.017 -4.784 1.00 95.00 110 ALA A CA 1
ATOM 888 C C . ALA A 1 110 ? -8.108 10.232 -5.085 1.00 95.00 110 ALA A C 1
ATOM 890 O O . ALA A 1 110 ? -8.965 10.717 -5.824 1.00 95.00 110 ALA A O 1
ATOM 891 N N . GLY A 1 111 ? -8.263 9.039 -4.502 1.00 95.50 111 GLY A N 1
ATOM 892 C CA . GLY A 1 111 ? -9.426 8.211 -4.767 1.00 95.50 111 GLY A CA 1
ATOM 893 C C . GLY A 1 111 ? -9.558 6.992 -3.862 1.00 95.50 111 GLY A C 1
ATOM 894 O O . GLY A 1 111 ? -9.233 6.995 -2.676 1.00 95.50 111 GLY A O 1
ATOM 895 N N . TYR A 1 112 ? -10.143 5.942 -4.419 1.00 97.06 112 TYR A N 1
ATOM 896 C CA . TYR A 1 112 ? -10.429 4.698 -3.721 1.00 97.06 112 TYR A CA 1
ATOM 897 C C . TYR A 1 112 ? -9.190 3.804 -3.587 1.00 97.06 112 TYR A C 1
ATOM 899 O O . TYR A 1 112 ? -8.981 3.184 -2.543 1.00 97.06 112 TYR A O 1
ATOM 907 N N . TYR A 1 113 ? -8.381 3.689 -4.638 1.00 97.94 113 TYR A N 1
ATOM 908 C CA . TYR A 1 113 ? -7.283 2.734 -4.737 1.00 97.94 113 TYR A CA 1
ATOM 909 C C . TYR A 1 113 ? -6.082 3.110 -3.874 1.00 97.94 113 TYR A C 1
ATOM 911 O O . TYR A 1 113 ? -5.464 2.210 -3.298 1.00 97.94 113 TYR A O 1
ATOM 919 N N . ASP A 1 114 ? -5.754 4.395 -3.751 1.00 97.81 114 ASP A N 1
ATOM 920 C CA . ASP A 1 114 ? -4.705 4.858 -2.841 1.00 97.81 114 ASP A CA 1
ATOM 921 C C . ASP A 1 114 ? -5.178 4.803 -1.381 1.00 97.81 114 ASP A C 1
ATOM 923 O O . ASP A 1 114 ? -4.458 4.281 -0.529 1.00 97.81 114 ASP A O 1
ATOM 927 N N . SER A 1 115 ? -6.427 5.196 -1.106 1.00 98.31 115 SER A N 1
ATOM 928 C CA . SER A 1 115 ? -7.042 5.051 0.221 1.00 98.31 115 SER A CA 1
ATOM 929 C C . SER A 1 115 ? -7.088 3.585 0.676 1.00 98.31 115 SER A C 1
ATOM 931 O O . SER A 1 115 ? -6.765 3.260 1.818 1.00 98.31 115 SER A O 1
ATOM 933 N N . MET A 1 116 ? -7.433 2.655 -0.221 1.00 98.31 116 MET A N 1
ATOM 934 C CA . MET A 1 116 ? -7.408 1.219 0.073 1.00 98.31 116 MET A CA 1
ATOM 935 C C . MET A 1 116 ? -5.993 0.719 0.388 1.00 98.31 116 MET A C 1
ATOM 937 O O . MET A 1 116 ? -5.829 -0.133 1.261 1.00 98.31 116 MET A O 1
ATOM 941 N N . ALA A 1 117 ? -4.980 1.218 -0.325 1.00 98.56 117 ALA A N 1
ATOM 942 C CA . ALA A 1 117 ? -3.593 0.837 -0.086 1.00 98.56 117 ALA A CA 1
ATOM 943 C C . ALA A 1 117 ? -3.098 1.328 1.278 1.00 98.56 117 ALA A C 1
ATOM 945 O O . ALA A 1 117 ? -2.491 0.548 2.005 1.00 98.56 117 ALA A O 1
ATOM 946 N N . ALA A 1 118 ? -3.434 2.559 1.672 1.00 98.69 118 ALA A N 1
ATOM 947 C CA . ALA A 1 118 ? -3.138 3.074 3.009 1.00 98.69 118 ALA A CA 1
ATOM 948 C C . ALA A 1 118 ? -3.848 2.278 4.118 1.00 98.69 118 ALA A C 1
ATOM 950 O O . ALA A 1 118 ? -3.216 1.909 5.106 1.00 98.69 118 ALA A O 1
ATOM 951 N N . ALA A 1 119 ? -5.130 1.936 3.938 1.00 98.62 119 ALA A N 1
ATOM 952 C CA . ALA A 1 119 ? -5.861 1.089 4.886 1.00 98.62 119 ALA A CA 1
ATOM 953 C C . ALA A 1 119 ? -5.202 -0.288 5.066 1.00 98.62 119 ALA A C 1
ATOM 955 O O . ALA A 1 119 ? -5.150 -0.822 6.175 1.00 98.62 119 ALA A O 1
ATOM 956 N N . TRP A 1 120 ? -4.716 -0.878 3.971 1.00 98.50 120 TRP A N 1
ATOM 957 C CA . TRP A 1 120 ? -4.007 -2.152 4.011 1.00 98.50 120 TRP A CA 1
ATOM 958 C C . TRP A 1 120 ? -2.625 -2.007 4.663 1.00 98.50 120 TRP A C 1
ATOM 960 O O . TRP A 1 120 ? -2.298 -2.789 5.552 1.00 98.50 120 TRP A O 1
ATOM 970 N N . LEU A 1 121 ? -1.867 -0.962 4.322 1.00 98.75 121 LEU A N 1
ATOM 971 C CA . LEU A 1 121 ? -0.580 -0.661 4.947 1.00 98.75 121 LEU A CA 1
ATOM 972 C C . LEU A 1 121 ? -0.711 -0.527 6.470 1.00 98.75 121 LEU A C 1
ATOM 974 O O . LEU A 1 121 ? 0.031 -1.182 7.193 1.00 98.75 121 LEU A O 1
ATOM 978 N N . LEU A 1 122 ? -1.706 0.216 6.969 1.00 98.56 122 LEU A N 1
ATOM 979 C CA . LEU A 1 122 ? -1.972 0.316 8.411 1.00 98.56 122 LEU A CA 1
ATOM 980 C C . LEU A 1 122 ? -2.262 -1.040 9.057 1.00 98.56 122 LEU A C 1
ATOM 982 O O . LEU A 1 122 ? -1.841 -1.287 10.186 1.00 98.56 122 LEU A O 1
ATOM 986 N N . ALA A 1 123 ? -2.964 -1.932 8.358 1.00 98.19 123 ALA A N 1
ATOM 987 C CA . ALA A 1 123 ? -3.238 -3.267 8.873 1.00 98.19 123 ALA A CA 1
ATOM 988 C C . ALA A 1 123 ? -1.976 -4.126 8.999 1.00 98.19 123 ALA A C 1
ATOM 990 O O . ALA A 1 123 ? -1.844 -4.872 9.969 1.00 98.19 123 ALA A O 1
ATOM 991 N N . ASP A 1 124 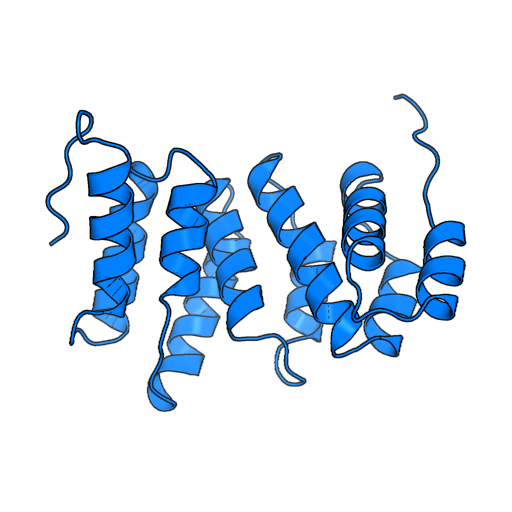? -1.034 -4.008 8.064 1.00 98.06 124 ASP A N 1
ATOM 992 C CA . ASP A 1 124 ? 0.272 -4.658 8.178 1.00 98.06 124 ASP A CA 1
ATOM 993 C C . ASP A 1 124 ? 1.171 -3.977 9.228 1.00 98.06 124 ASP A C 1
ATOM 995 O O . ASP A 1 124 ? 1.877 -4.670 9.965 1.00 98.06 124 ASP A O 1
ATOM 999 N N . CYS A 1 125 ? 1.084 -2.651 9.387 1.00 98.56 125 CYS A N 1
ATOM 1000 C CA . CYS A 1 125 ? 1.739 -1.925 10.476 1.00 98.56 125 CYS A CA 1
ATOM 1001 C C . CYS A 1 125 ? 1.245 -2.407 11.847 1.00 98.56 125 CYS A C 1
ATOM 1003 O O . CYS A 1 125 ? 2.069 -2.677 12.715 1.00 98.56 125 CYS A O 1
ATOM 1005 N N . MET A 1 126 ? -0.068 -2.601 12.026 1.00 98.25 126 MET A N 1
ATOM 1006 C CA . MET A 1 126 ? -0.672 -3.112 13.269 1.00 98.25 126 MET A CA 1
ATOM 1007 C C . MET A 1 126 ? -0.087 -4.469 13.686 1.00 98.25 126 MET A C 1
ATOM 1009 O O . MET A 1 126 ? 0.073 -4.743 14.870 1.00 98.25 126 MET A O 1
ATOM 1013 N N . VAL A 1 127 ? 0.275 -5.324 12.725 1.00 97.38 127 VAL A N 1
ATOM 1014 C CA . VAL A 1 127 ? 0.884 -6.627 13.032 1.00 97.38 127 VAL A CA 1
ATOM 1015 C C . VAL A 1 127 ? 2.282 -6.480 13.639 1.00 97.38 127 VAL A C 1
ATOM 1017 O O . VAL A 1 127 ? 2.659 -7.289 14.484 1.00 97.38 127 VAL A O 1
ATOM 1020 N N . LYS A 1 128 ? 3.068 -5.486 13.205 1.00 97.44 128 LYS A N 1
ATOM 1021 C CA . LYS A 1 128 ? 4.455 -5.297 13.666 1.00 97.44 128 LYS A CA 1
ATOM 1022 C C . LYS A 1 128 ? 4.589 -4.307 14.825 1.00 97.44 128 LYS A C 1
ATOM 1024 O O . LYS A 1 128 ? 5.486 -4.467 15.644 1.00 97.44 128 LYS A O 1
ATOM 1029 N N . PHE A 1 129 ? 3.711 -3.310 14.887 1.00 98.25 129 PHE A N 1
ATOM 1030 C CA . PHE A 1 129 ? 3.745 -2.197 15.837 1.00 98.25 129 PHE A CA 1
ATOM 1031 C C . PHE A 1 129 ? 2.358 -1.981 16.472 1.00 98.25 129 PHE A C 1
ATOM 1033 O O . PHE A 1 129 ? 1.757 -0.924 16.277 1.00 98.25 129 PHE A O 1
ATOM 1040 N N . PRO A 1 130 ? 1.815 -2.978 17.198 1.00 97.56 130 PRO A N 1
ATOM 1041 C CA . PRO A 1 130 ? 0.427 -2.957 17.653 1.00 97.56 130 PRO A CA 1
ATOM 1042 C C . PRO A 1 130 ? 0.110 -1.776 18.571 1.00 97.56 130 PRO A C 1
ATOM 1044 O O . PRO A 1 130 ? -0.893 -1.107 18.350 1.00 97.56 130 PRO A O 1
ATOM 1047 N N . ASP A 1 131 ? 0.976 -1.481 19.542 1.00 97.25 131 ASP A N 1
ATOM 1048 C CA . ASP A 1 131 ? 0.742 -0.403 20.511 1.00 97.25 131 ASP A CA 1
ATOM 1049 C C . ASP A 1 131 ? 0.730 0.972 19.825 1.00 97.25 131 ASP A C 1
ATOM 1051 O O . ASP A 1 131 ? -0.223 1.734 19.973 1.00 97.25 131 ASP A O 1
ATOM 1055 N N . LEU A 1 132 ? 1.744 1.246 18.994 1.00 98.19 132 LEU A N 1
ATOM 1056 C CA . LEU A 1 132 ? 1.875 2.503 18.250 1.00 98.19 132 LEU A CA 1
ATOM 1057 C C . LEU A 1 132 ? 0.694 2.726 17.298 1.00 98.19 132 LEU A C 1
ATOM 1059 O O . LEU A 1 132 ? 0.135 3.818 17.224 1.00 98.19 132 LEU A O 1
ATOM 1063 N N . VAL A 1 133 ? 0.316 1.690 16.543 1.00 98.38 133 VAL A N 1
ATOM 1064 C CA . VAL A 1 133 ? -0.790 1.805 15.590 1.00 98.38 133 VAL A CA 1
ATOM 1065 C C . VAL A 1 133 ? -2.120 1.912 16.324 1.00 98.38 133 VAL A C 1
ATOM 1067 O O . VAL A 1 133 ? -2.982 2.655 15.872 1.00 98.38 133 VAL A O 1
ATOM 1070 N N . PHE A 1 134 ? -2.307 1.221 17.449 1.00 98.31 134 PHE A N 1
ATOM 1071 C CA . PHE A 1 134 ? -3.529 1.344 18.239 1.00 98.31 134 PHE A CA 1
ATOM 1072 C C . PHE A 1 134 ? -3.705 2.766 18.785 1.00 98.31 134 PHE A C 1
ATOM 1074 O O . PHE A 1 134 ? -4.761 3.354 18.566 1.00 98.31 134 PHE A O 1
ATOM 1081 N N . GLU A 1 135 ? -2.660 3.348 19.382 1.00 98.12 135 GLU A N 1
ATOM 1082 C CA . GLU A 1 135 ? -2.666 4.740 19.860 1.00 98.12 135 GLU A CA 1
ATOM 1083 C C . GLU A 1 135 ? -3.006 5.726 18.729 1.00 98.12 135 GLU A C 1
ATOM 1085 O O . GLU A 1 135 ? -3.862 6.601 18.878 1.00 98.12 135 GLU A O 1
ATOM 1090 N N . TYR A 1 136 ? -2.409 5.537 17.547 1.00 98.50 136 TYR A N 1
ATOM 1091 C CA . TYR A 1 136 ? -2.757 6.318 16.359 1.00 98.50 136 TYR A CA 1
ATOM 1092 C C . TYR A 1 136 ? -4.230 6.141 15.950 1.00 98.50 136 TYR A C 1
ATOM 1094 O O . TYR A 1 136 ? -4.921 7.102 15.598 1.00 98.50 136 TYR A O 1
ATOM 1102 N N . MET A 1 137 ? -4.753 4.915 16.003 1.00 98.38 137 MET A N 1
ATOM 1103 C CA . MET A 1 137 ? -6.147 4.649 15.656 1.00 98.38 137 MET A CA 1
ATOM 1104 C C . MET A 1 137 ? -7.130 5.313 16.629 1.00 98.38 137 MET A C 1
ATOM 1106 O O . MET A 1 137 ? -8.232 5.653 16.202 1.00 98.38 137 MET A O 1
ATOM 1110 N N . GLU A 1 138 ? -6.751 5.565 17.883 1.00 97.69 138 GLU A N 1
ATOM 1111 C CA . GLU A 1 138 ? -7.584 6.320 18.827 1.00 97.69 138 GLU A CA 1
ATOM 1112 C C . GLU A 1 138 ? -7.719 7.798 18.429 1.00 97.69 138 GLU A C 1
ATOM 1114 O O . GLU A 1 138 ? -8.809 8.362 18.544 1.00 97.69 138 GLU A O 1
ATOM 1119 N N . ASN A 1 139 ? -6.652 8.414 17.905 1.00 95.00 139 ASN A N 1
ATOM 1120 C CA . ASN A 1 139 ? -6.608 9.841 17.572 1.00 95.00 139 ASN A CA 1
ATOM 1121 C C . ASN A 1 139 ? -5.914 10.095 16.220 1.00 95.00 139 ASN A C 1
ATOM 1123 O O . ASN A 1 139 ? -4.699 10.247 16.149 1.00 95.00 139 ASN A O 1
ATOM 1127 N N . ASN A 1 140 ? -6.703 10.188 15.146 1.00 97.19 140 ASN A N 1
ATOM 1128 C CA . ASN A 1 140 ? -6.223 10.451 13.781 1.00 97.19 140 ASN A CA 1
ATOM 1129 C C . ASN A 1 140 ? -7.190 11.336 12.988 1.00 97.19 140 ASN A C 1
ATOM 1131 O O . ASN A 1 140 ? -8.383 11.408 13.301 1.00 97.19 140 ASN A O 1
ATOM 1135 N N . HIS A 1 141 ? -6.681 11.934 11.913 1.00 96.75 141 HIS A N 1
ATOM 1136 C CA . HIS A 1 141 ? -7.392 12.866 11.037 1.00 96.75 141 HIS A CA 1
ATOM 1137 C C . HIS A 1 141 ? -7.926 12.213 9.753 1.00 96.75 141 HIS A C 1
ATOM 1139 O O . HIS A 1 141 ? -8.457 12.902 8.880 1.00 96.75 141 HIS A O 1
ATOM 1145 N N . MET A 1 142 ? -7.829 10.883 9.633 1.00 96.69 142 MET A N 1
ATOM 1146 C CA . MET A 1 142 ? -8.371 10.146 8.491 1.00 96.69 142 MET A CA 1
ATOM 1147 C C . MET A 1 142 ? -9.878 10.376 8.329 1.00 96.69 142 MET A C 1
ATOM 1149 O O . MET A 1 142 ? -10.607 10.551 9.308 1.00 96.69 142 MET A O 1
ATOM 1153 N N . SER A 1 143 ? -10.367 10.278 7.090 1.00 96.00 143 SER A N 1
ATOM 1154 C CA . SER A 1 143 ? -11.807 10.219 6.826 1.00 96.00 143 SER A CA 1
ATOM 1155 C C . SER A 1 143 ? -12.447 9.002 7.505 1.00 96.00 143 SER A C 1
ATOM 1157 O O . SER A 1 143 ? -11.799 7.970 7.696 1.00 96.00 143 SER A O 1
ATOM 1159 N N . ASP A 1 144 ? -13.744 9.083 7.813 1.00 96.44 144 ASP A N 1
ATOM 1160 C CA . ASP A 1 144 ? -14.485 7.966 8.418 1.00 96.44 144 ASP A CA 1
ATOM 1161 C C . ASP A 1 144 ? -14.388 6.685 7.585 1.00 96.44 144 ASP A C 1
ATOM 1163 O O . ASP A 1 144 ? -14.256 5.588 8.132 1.00 96.44 144 ASP A O 1
ATOM 1167 N N . TRP A 1 145 ? -14.404 6.820 6.255 1.00 97.00 145 TRP A N 1
ATOM 1168 C CA . TRP A 1 145 ? -14.249 5.686 5.352 1.00 97.00 145 TRP A CA 1
ATOM 1169 C C . TRP A 1 145 ? -12.882 5.022 5.519 1.00 97.00 145 TRP A C 1
ATOM 1171 O O . TRP A 1 145 ? -12.824 3.809 5.718 1.00 97.00 145 TRP A O 1
ATOM 1181 N N . LEU A 1 146 ? -11.795 5.799 5.465 1.00 98.00 146 LEU A N 1
ATOM 1182 C CA . LEU A 1 146 ? -10.435 5.266 5.540 1.00 98.00 146 LEU A CA 1
ATOM 1183 C C . LEU A 1 146 ? -10.165 4.646 6.912 1.00 98.00 146 LEU A C 1
ATOM 1185 O O . LEU A 1 146 ? -9.695 3.512 6.990 1.00 98.00 146 LEU A O 1
ATOM 1189 N N . HIS A 1 147 ? -10.556 5.344 7.978 1.00 98.44 147 HIS A N 1
ATOM 1190 C CA . HIS A 1 147 ? -10.449 4.870 9.352 1.00 98.44 147 HIS A CA 1
ATOM 1191 C C . HIS A 1 147 ? -11.154 3.518 9.548 1.00 98.44 147 HIS A C 1
ATOM 1193 O O . HIS A 1 147 ? -10.545 2.530 9.967 1.00 98.44 147 HIS A O 1
ATOM 1199 N N . ASN A 1 148 ? -12.433 3.432 9.172 1.00 98.19 148 ASN A N 1
ATOM 1200 C CA . ASN A 1 148 ? -13.202 2.194 9.293 1.00 98.19 148 ASN A CA 1
ATOM 1201 C C . ASN A 1 148 ? -12.656 1.089 8.383 1.00 98.19 148 ASN A C 1
ATOM 1203 O O . ASN A 1 148 ? -12.697 -0.094 8.736 1.00 98.19 148 ASN A O 1
ATOM 1207 N N . LYS A 1 149 ? -12.128 1.453 7.207 1.00 98.31 149 LYS A N 1
ATOM 1208 C CA . LYS A 1 149 ? -11.540 0.486 6.284 1.00 98.31 149 LYS A CA 1
ATOM 1209 C C . LYS A 1 149 ? -10.234 -0.094 6.820 1.00 98.31 149 LYS A C 1
ATOM 1211 O O . LYS A 1 149 ? -10.042 -1.303 6.692 1.00 98.31 149 LYS A O 1
ATOM 1216 N N . ALA A 1 150 ? -9.390 0.715 7.458 1.00 98.44 150 ALA A N 1
ATOM 1217 C CA . ALA A 1 150 ? -8.189 0.252 8.145 1.00 98.44 150 ALA A CA 1
ATOM 1218 C C . ALA A 1 150 ? -8.547 -0.736 9.269 1.00 98.44 150 ALA A C 1
ATOM 1220 O O . ALA A 1 150 ? -7.995 -1.834 9.307 1.00 98.44 150 ALA A O 1
ATOM 1221 N N . ILE A 1 151 ? -9.563 -0.429 10.089 1.00 98.44 151 ILE A N 1
ATOM 1222 C CA . ILE A 1 151 ? -10.073 -1.354 11.121 1.00 98.44 151 ILE A CA 1
ATOM 1223 C C . ILE A 1 151 ? -10.566 -2.669 10.502 1.00 98.44 151 ILE A C 1
ATOM 1225 O O . ILE A 1 151 ? -10.229 -3.747 10.997 1.00 98.44 151 ILE A O 1
ATOM 1229 N N . SER A 1 152 ? -11.328 -2.614 9.403 1.00 98.19 152 SER A N 1
ATOM 1230 C CA . SER A 1 152 ? -11.753 -3.817 8.666 1.00 98.19 152 SER A CA 1
ATOM 1231 C C . SER A 1 152 ? -10.547 -4.662 8.253 1.00 98.19 152 SER A C 1
ATOM 1233 O O . SER A 1 152 ? -10.526 -5.864 8.508 1.00 98.19 152 SER A O 1
ATOM 1235 N N . LYS A 1 153 ? -9.516 -4.033 7.672 1.00 97.94 153 LYS A N 1
ATOM 1236 C CA . LYS A 1 153 ? -8.296 -4.712 7.219 1.00 97.94 153 LYS A CA 1
ATOM 1237 C C . LYS A 1 153 ? -7.486 -5.316 8.365 1.00 97.94 153 LYS A C 1
ATOM 1239 O O . LYS A 1 153 ? -7.047 -6.458 8.255 1.00 97.94 153 LYS A O 1
ATOM 1244 N N . MET A 1 154 ? -7.351 -4.608 9.484 1.00 98.06 154 MET A N 1
ATOM 1245 C CA . MET A 1 154 ? -6.709 -5.129 10.696 1.00 98.06 154 MET A CA 1
ATOM 1246 C C . MET A 1 154 ? -7.446 -6.366 11.223 1.00 98.06 154 MET A C 1
ATOM 1248 O O . MET A 1 154 ? -6.823 -7.363 11.584 1.00 98.06 154 MET A O 1
ATOM 1252 N N . ARG A 1 155 ? -8.783 -6.334 11.218 1.00 97.44 155 ARG A N 1
ATOM 1253 C CA . ARG A 1 155 ? -9.627 -7.433 11.709 1.00 97.44 155 ARG A CA 1
ATOM 1254 C C . ARG A 1 155 ? -9.662 -8.650 10.782 1.00 97.44 155 ARG A C 1
ATOM 1256 O O . ARG A 1 155 ? -9.821 -9.763 11.281 1.00 97.44 155 ARG A O 1
ATOM 1263 N N . GLU A 1 156 ? -9.475 -8.461 9.475 1.00 95.88 156 GLU A N 1
ATOM 1264 C CA . GLU A 1 156 ? -9.322 -9.542 8.483 1.00 95.88 156 GLU A CA 1
ATOM 1265 C C . GLU A 1 156 ? -8.019 -10.345 8.686 1.00 95.88 156 GLU A C 1
ATOM 1267 O O . GLU A 1 156 ? -7.936 -11.506 8.288 1.00 95.88 156 GLU A O 1
ATOM 1272 N N . SER A 1 157 ? -7.000 -9.760 9.324 1.00 93.06 157 SER A N 1
ATOM 1273 C CA . SER A 1 157 ? -5.713 -10.420 9.551 1.00 93.06 157 SER A CA 1
ATOM 1274 C C . SER A 1 157 ? -5.786 -11.462 10.672 1.00 93.06 157 SER A C 1
ATOM 1276 O O . SER A 1 157 ? -6.113 -11.160 11.821 1.00 93.06 157 SER A O 1
ATOM 1278 N N . TYR A 1 158 ? -5.376 -12.698 10.380 1.00 92.94 158 TYR A N 1
ATOM 1279 C CA . TYR A 1 158 ? -5.179 -13.741 11.399 1.00 92.94 158 TYR A CA 1
ATOM 1280 C C . TYR A 1 158 ? -4.002 -13.458 12.345 1.00 92.94 158 TYR A C 1
ATOM 1282 O O . TYR A 1 158 ? -3.888 -14.107 13.378 1.00 92.94 158 TYR A O 1
ATOM 1290 N N . ARG A 1 159 ? -3.123 -12.507 11.998 1.00 94.19 159 ARG A N 1
ATOM 1291 C CA . ARG A 1 159 ? -1.944 -12.140 12.803 1.00 94.19 159 ARG A CA 1
ATOM 1292 C C . ARG A 1 159 ? -2.258 -11.120 13.902 1.00 94.19 159 ARG A C 1
ATOM 1294 O O . ARG A 1 159 ? -1.416 -10.894 14.760 1.00 94.19 159 ARG A O 1
ATOM 1301 N N . VAL A 1 160 ? -3.438 -10.502 13.867 1.00 94.38 160 VAL A N 1
ATOM 1302 C CA . VAL A 1 160 ? -3.921 -9.604 14.925 1.00 94.38 160 VAL A CA 1
ATOM 1303 C C . VAL A 1 160 ? -4.744 -10.431 15.912 1.00 94.38 160 VAL A C 1
ATOM 1305 O O . VAL A 1 160 ? -5.601 -11.209 15.482 1.00 94.38 160 VAL A O 1
ATOM 1308 N N . SER A 1 161 ? -4.482 -10.284 17.213 1.00 94.19 161 SER A N 1
ATOM 1309 C CA . SER A 1 161 ? -5.168 -11.057 18.255 1.00 94.19 161 SER A CA 1
ATOM 1310 C C . SER A 1 161 ? -6.655 -10.713 18.347 1.00 94.19 161 SER A C 1
ATOM 1312 O O . SER A 1 161 ? -7.080 -9.617 17.971 1.00 94.19 161 SER A O 1
ATOM 1314 N N . ASP A 1 162 ? -7.463 -11.641 18.856 1.00 95.75 162 ASP A N 1
ATOM 1315 C CA . ASP A 1 162 ? -8.905 -11.427 18.994 1.00 95.75 162 ASP A CA 1
ATOM 1316 C C . ASP A 1 162 ? -9.225 -10.322 20.010 1.00 95.75 162 ASP A C 1
ATOM 1318 O O . ASP A 1 162 ? -10.169 -9.555 19.806 1.00 95.75 162 ASP A O 1
ATOM 1322 N N . GLU A 1 163 ? -8.392 -10.163 21.043 1.00 96.12 163 GLU A N 1
ATOM 1323 C CA . GLU A 1 163 ? -8.480 -9.063 22.004 1.00 96.12 163 GLU A CA 1
ATOM 1324 C C . GLU A 1 163 ? -8.256 -7.715 21.309 1.00 96.12 163 GLU A C 1
ATOM 1326 O O . GLU A 1 163 ? -9.093 -6.819 21.416 1.00 96.12 163 GLU A O 1
ATOM 1331 N N . MET A 1 164 ? -7.186 -7.586 20.514 1.00 96.88 164 MET A N 1
ATOM 1332 C CA . MET A 1 164 ? -6.899 -6.354 19.773 1.00 96.88 164 MET A CA 1
ATOM 1333 C C . MET A 1 164 ? -8.003 -6.051 18.752 1.00 96.88 164 MET A C 1
ATOM 1335 O O . MET A 1 164 ? -8.441 -4.911 18.606 1.00 96.88 164 MET A O 1
ATOM 1339 N N . LYS A 1 165 ? -8.533 -7.077 18.075 1.00 97.19 165 LYS A N 1
ATOM 1340 C CA . LYS A 1 165 ? -9.687 -6.915 17.179 1.00 97.19 165 LYS A CA 1
ATOM 1341 C C . LYS A 1 165 ? -10.910 -6.391 17.922 1.00 97.19 165 LYS A C 1
ATOM 1343 O O . LYS A 1 165 ? -11.636 -5.570 17.356 1.00 97.19 165 LYS A O 1
ATOM 1348 N N . ALA A 1 166 ? -11.177 -6.880 19.133 1.00 97.31 166 ALA A N 1
ATOM 1349 C CA . ALA A 1 166 ? -12.290 -6.421 19.955 1.00 97.31 166 ALA A CA 1
ATOM 1350 C C . ALA A 1 166 ? -12.125 -4.952 20.369 1.00 97.31 166 ALA A C 1
ATOM 1352 O O . ALA A 1 166 ? -13.102 -4.207 20.293 1.00 97.31 166 ALA A O 1
ATOM 1353 N N . GLU A 1 167 ? -10.910 -4.519 20.719 1.00 97.94 167 GLU A N 1
ATOM 1354 C CA . GLU A 1 167 ? -10.617 -3.110 21.013 1.00 97.94 167 GLU A CA 1
ATOM 1355 C C . GLU A 1 167 ? -10.791 -2.219 19.777 1.00 97.94 167 GLU A C 1
ATOM 1357 O O . GLU A 1 167 ? -11.566 -1.265 19.812 1.00 97.94 167 GLU A O 1
ATOM 13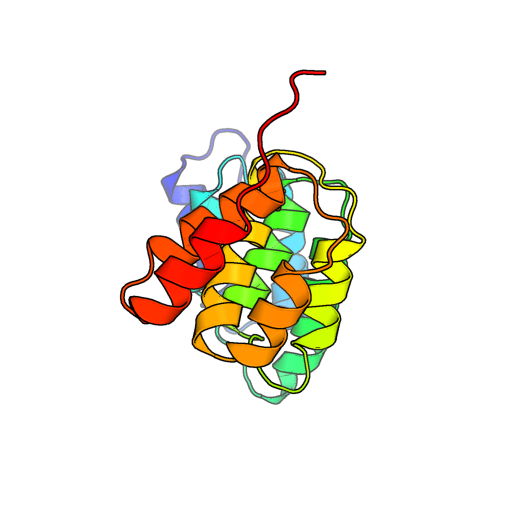62 N N . LEU A 1 168 ? -10.201 -2.593 18.637 1.00 97.31 168 LEU A N 1
ATOM 1363 C CA . LEU A 1 168 ? -10.360 -1.866 17.370 1.00 97.31 168 LEU A CA 1
ATOM 1364 C C . LEU A 1 168 ? -11.828 -1.713 16.949 1.00 97.31 168 LEU A C 1
ATOM 1366 O O . LEU A 1 168 ? -12.217 -0.698 16.378 1.00 97.31 168 LEU A O 1
ATOM 1370 N N . ASN A 1 169 ? -12.677 -2.699 17.247 1.00 96.88 169 ASN A N 1
ATOM 1371 C CA . ASN A 1 169 ? -14.102 -2.631 16.921 1.00 96.88 169 ASN A CA 1
ATOM 1372 C C . ASN A 1 169 ? -14.832 -1.493 17.646 1.00 96.88 169 ASN A C 1
ATOM 1374 O O . ASN A 1 169 ? -15.839 -0.996 17.146 1.00 96.88 169 ASN A O 1
ATOM 1378 N N . LYS A 1 170 ? -14.346 -1.093 18.825 1.00 97.50 170 LYS A N 1
ATOM 1379 C CA . LYS A 1 170 ? -14.926 0.007 19.605 1.00 97.50 170 LYS A CA 1
ATOM 1380 C C . LYS A 1 170 ? -14.616 1.372 18.986 1.00 97.50 170 LYS A C 1
ATOM 1382 O O . LYS A 1 170 ? -15.357 2.314 19.244 1.00 97.50 170 LYS A O 1
ATOM 1387 N N . LEU A 1 171 ? -13.570 1.459 18.161 1.00 97.56 171 LEU A N 1
ATOM 1388 C CA . LEU A 1 171 ? -13.127 2.694 17.509 1.00 97.56 171 LEU A CA 1
ATOM 1389 C C . LEU A 1 171 ? -13.880 2.998 16.203 1.00 97.56 171 LEU A C 1
ATOM 1391 O O . LEU A 1 171 ? -13.771 4.104 15.686 1.00 97.56 171 LEU A O 1
ATOM 1395 N N . ILE A 1 172 ? -14.679 2.056 15.681 1.00 96.88 172 ILE A N 1
ATOM 1396 C CA . ILE A 1 172 ? -15.432 2.243 14.431 1.00 96.88 172 ILE A CA 1
ATOM 1397 C C . ILE A 1 172 ? -16.312 3.497 14.512 1.00 96.88 172 ILE A C 1
ATOM 1399 O O . ILE A 1 172 ? -17.222 3.606 15.340 1.00 96.88 172 ILE A O 1
ATOM 1403 N N . ARG A 1 173 ? -16.087 4.421 13.577 1.00 95.88 173 ARG A N 1
ATOM 1404 C CA . ARG A 1 173 ? -16.840 5.669 13.454 1.00 95.88 173 ARG A CA 1
ATOM 1405 C C . ARG A 1 173 ? -18.165 5.401 12.759 1.00 95.88 173 ARG A C 1
ATOM 1407 O O . ARG A 1 173 ? -18.232 4.715 11.739 1.00 95.88 173 ARG A O 1
ATOM 1414 N N . LYS A 1 174 ? -19.257 5.937 13.298 1.00 88.69 174 LYS A N 1
ATOM 1415 C CA . LYS A 1 174 ? -20.567 5.838 12.643 1.00 88.69 174 LYS A CA 1
ATOM 1416 C C . LYS A 1 174 ? -20.574 6.800 11.463 1.00 88.69 174 LYS A C 1
ATOM 1418 O O . LYS A 1 174 ? -20.395 7.988 11.688 1.00 88.69 174 LYS A O 1
ATOM 1423 N N . ASN A 1 175 ? -20.839 6.297 10.254 1.00 66.75 175 ASN A N 1
ATOM 1424 C CA . ASN A 1 175 ? -21.083 7.136 9.080 1.00 66.75 175 ASN A CA 1
ATOM 1425 C C . ASN A 1 175 ? -22.227 8.112 9.395 1.00 66.75 175 ASN A C 1
ATOM 1427 O O . ASN A 1 175 ? -23.406 7.755 9.292 1.00 66.75 175 ASN A O 1
ATOM 1431 N N . LEU A 1 176 ? -21.895 9.337 9.786 1.00 47.97 176 LEU A N 1
ATOM 1432 C CA . LEU A 1 176 ? -22.827 10.443 9.700 1.00 47.97 176 LEU A CA 1
ATOM 1433 C C . LEU A 1 176 ? -22.903 10.744 8.211 1.00 47.97 176 LEU A C 1
ATOM 1435 O O . LEU A 1 176 ? -21.972 11.297 7.640 1.00 47.97 176 LEU A O 1
ATOM 1439 N N . LYS A 1 177 ? -23.972 10.269 7.565 1.00 37.72 177 LYS A N 1
ATOM 1440 C CA . LYS A 1 177 ? -24.318 10.688 6.207 1.00 37.72 177 LYS A CA 1
ATOM 1441 C C . LYS A 1 177 ? -24.259 12.220 6.169 1.00 37.72 177 LYS A C 1
ATOM 1443 O O . LYS A 1 177 ? -25.114 12.852 6.790 1.00 37.72 177 LYS A O 1
ATOM 1448 N N . SER A 1 178 ? -23.256 12.780 5.503 1.00 39.69 178 SER A N 1
ATOM 1449 C CA . SER A 1 178 ? -23.322 14.125 4.937 1.00 39.69 178 SER A CA 1
ATOM 1450 C C . SER A 1 178 ? -23.850 14.041 3.513 1.00 39.69 178 SER A C 1
ATOM 1452 O O . SER A 1 178 ? -23.526 13.056 2.809 1.00 39.69 178 SER A O 1
#

Foldseek 3Di:
DQDDDPPDDPVSLLVSLLVLQVDPDDLVVSLVSNVVSLVVCPDPVSLLSNLVNHDDDPVNLVVVLVCLLVQCQDLRQSSVLSSLSNCLVRPLDPVCLVVLLVSLQPHDHNDDNNLLSSLLSLLSNCLVPVVVSLVCLQDGNDDLVSSQSSLVNNLPDPSRDPVSNVSSVVSRDDPPPD

Secondary structure (DSSP, 8-state):
-----TT--HHHHHHHHHHHHHS---HHHHHHHHHHHGGG--SHHHHHHHHHT----GGGHHHHHHHHHHHHT-SSHHHHHHHHHHHHHH--STTTHHHHHHHHHH----SHHHHHHHHHHHHHHHHH-HHHHHHHHHS----HHHHHHHHHHHHH-TTS-HHHHHHHHHTPPP----

InterPro domains:
  IPR014825 DNA alkylation repair enzyme [PF08713] (6-154)
  IPR016024 Armadillo-type fold [SSF48371] (5-155)

Radius of gyration: 16.9 Å; chains: 1; bounding box: 47×28×49 Å

Organism: NCBI:txid1076179

Sequence (178 aa):
MINLGENDSYEEKVIAGMSIFYSKAEIKEKIEYCKSMMPFIDGWAICDSICTTIKLKPVEYSAFWEYAFMCTASSEEFMARFGFVSMLHLFIDSEHINEIINQIDTKNFAGYYDSMAAAWLLADCMVKFPDLVFEYMENNHMSDWLHNKAISKMRESYRVSDEMKAELNKLIRKNLKS

pLDDT: mean 94.9, std 8.7, range [37.72, 98.75]